Protein AF-A0A392PC53-F1 (afdb_monomer_lite)

Organism: NCBI:txid97028

Structure (mmCIF, N/CA/C/O backbone):
data_AF-A0A392PC53-F1
#
_entry.id   AF-A0A392PC53-F1
#
loop_
_atom_site.group_PDB
_atom_site.id
_atom_site.type_symbol
_atom_site.label_atom_id
_atom_site.label_alt_id
_atom_site.label_comp_id
_atom_site.label_asym_id
_atom_site.label_entity_id
_atom_site.label_seq_id
_atom_site.pdbx_PDB_ins_code
_atom_site.Cartn_x
_atom_site.Cartn_y
_atom_site.Cartn_z
_atom_site.occupancy
_atom_site.B_iso_or_equiv
_atom_site.auth_seq_id
_atom_site.auth_comp_id
_atom_site.auth_asym_id
_atom_site.auth_atom_id
_atom_site.pdbx_PDB_model_num
ATOM 1 N N . GLN A 1 1 ? 25.970 3.697 -6.332 1.00 91.25 1 GLN A N 1
ATOM 2 C CA . GLN A 1 1 ? 26.230 2.434 -5.604 1.00 91.25 1 GLN A CA 1
ATOM 3 C C . GLN A 1 1 ? 25.245 1.332 -6.013 1.00 91.25 1 GLN A C 1
ATOM 5 O O . GLN A 1 1 ? 25.694 0.400 -6.659 1.00 91.25 1 GLN A O 1
ATOM 10 N N . ILE A 1 2 ? 23.928 1.455 -5.771 1.00 94.62 2 ILE A N 1
ATOM 11 C CA . ILE A 1 2 ? 22.932 0.403 -6.109 1.00 94.62 2 ILE A CA 1
ATOM 12 C C . ILE A 1 2 ? 22.965 -0.018 -7.588 1.00 94.62 2 ILE A C 1
ATOM 14 O O . ILE A 1 2 ? 23.056 -1.205 -7.879 1.00 94.62 2 ILE A O 1
ATOM 18 N N . GLN A 1 3 ? 22.954 0.940 -8.523 1.00 93.56 3 GLN A N 1
ATOM 19 C CA . GLN A 1 3 ? 22.980 0.641 -9.962 1.00 93.56 3 GLN A CA 1
ATOM 20 C C . GLN A 1 3 ? 24.177 -0.237 -10.366 1.00 93.56 3 GLN A C 1
ATOM 22 O O . GLN A 1 3 ? 24.007 -1.184 -11.128 1.00 93.56 3 GLN A O 1
ATOM 27 N N . GLY A 1 4 ? 25.365 0.049 -9.822 1.00 94.75 4 GLY A N 1
ATOM 28 C CA . GLY A 1 4 ? 26.575 -0.722 -10.113 1.00 94.75 4 GLY A CA 1
ATOM 29 C C . GLY A 1 4 ? 26.470 -2.168 -9.626 1.00 94.75 4 GLY A C 1
ATOM 30 O O . GLY A 1 4 ? 26.810 -3.083 -10.367 1.00 94.75 4 GLY A O 1
ATOM 31 N N . HIS A 1 5 ? 25.922 -2.389 -8.427 1.00 96.44 5 HIS A N 1
ATOM 32 C CA . HIS A 1 5 ? 25.718 -3.742 -7.900 1.00 96.44 5 HIS A CA 1
ATOM 33 C C . HIS A 1 5 ? 24.668 -4.529 -8.698 1.00 96.44 5 HIS A C 1
ATOM 35 O O . HIS A 1 5 ? 24.891 -5.692 -9.013 1.00 96.44 5 HIS A O 1
ATOM 41 N N . VAL A 1 6 ? 23.555 -3.897 -9.093 1.00 95.75 6 VAL A N 1
ATOM 42 C CA . VAL A 1 6 ? 22.516 -4.530 -9.934 1.00 95.75 6 VAL A CA 1
ATOM 43 C C . VAL A 1 6 ? 23.114 -5.019 -11.258 1.00 95.75 6 VAL A C 1
ATOM 45 O O . VAL A 1 6 ? 22.866 -6.152 -11.665 1.00 95.75 6 VAL A O 1
ATOM 48 N N . GLN A 1 7 ? 23.960 -4.200 -11.891 1.00 94.69 7 GLN A N 1
ATOM 49 C CA . GLN A 1 7 ? 24.664 -4.582 -13.118 1.00 94.69 7 GLN A CA 1
ATOM 50 C C . GLN A 1 7 ? 25.653 -5.732 -12.887 1.00 94.69 7 GLN A C 1
ATOM 52 O O . GLN A 1 7 ? 25.688 -6.663 -13.687 1.00 94.69 7 GLN A O 1
ATOM 57 N N . GLN A 1 8 ? 26.415 -5.708 -11.789 1.00 96.44 8 GLN A N 1
ATOM 58 C CA . GLN A 1 8 ? 27.338 -6.794 -11.426 1.00 96.44 8 GLN A CA 1
ATOM 59 C C . GLN A 1 8 ? 26.617 -8.126 -11.174 1.00 96.44 8 GLN A C 1
ATOM 61 O O . GLN A 1 8 ? 27.156 -9.178 -11.501 1.00 96.44 8 GLN A O 1
ATOM 66 N N . MET A 1 9 ? 25.391 -8.090 -10.644 1.00 96.81 9 MET A N 1
ATOM 67 C CA . MET A 1 9 ? 24.545 -9.275 -10.444 1.00 96.81 9 MET A CA 1
ATOM 68 C C . MET A 1 9 ? 23.891 -9.787 -11.741 1.00 96.81 9 MET A C 1
ATOM 70 O O . MET A 1 9 ? 23.144 -10.761 -11.699 1.00 96.81 9 MET A O 1
ATOM 74 N N . GLY A 1 10 ? 24.123 -9.135 -12.888 1.00 96.00 10 GLY A N 1
ATOM 75 C CA . GLY A 1 10 ? 23.508 -9.501 -14.167 1.00 96.00 10 GLY A CA 1
ATOM 76 C C . GLY A 1 10 ? 22.016 -9.164 -14.262 1.00 96.00 10 GLY A C 1
ATOM 77 O O . GLY A 1 10 ? 21.330 -9.637 -15.167 1.00 96.00 10 GLY A O 1
ATOM 78 N N . LEU A 1 11 ? 21.491 -8.345 -13.344 1.00 95.00 11 LEU A N 1
ATOM 79 C CA . LEU A 1 11 ? 20.098 -7.917 -13.369 1.00 95.00 11 LEU A CA 1
ATOM 80 C C . LEU A 1 11 ? 19.908 -6.810 -14.411 1.00 95.00 11 LEU A C 1
ATOM 82 O O . LEU A 1 11 ? 20.654 -5.828 -14.465 1.00 95.00 11 LEU A O 1
ATOM 86 N N . LYS A 1 12 ? 18.865 -6.943 -15.234 1.00 93.44 12 LYS A N 1
ATOM 87 C CA . LYS A 1 12 ? 18.529 -5.938 -16.244 1.00 93.44 12 LYS A CA 1
ATOM 88 C C . LYS A 1 12 ? 17.974 -4.681 -15.576 1.00 93.44 12 LYS A C 1
ATOM 90 O O . LYS A 1 12 ? 16.920 -4.718 -14.946 1.00 93.44 12 LYS A O 1
ATOM 95 N N . LEU A 1 13 ? 18.638 -3.549 -15.800 1.00 92.44 13 LEU A N 1
ATOM 96 C CA . LEU A 1 13 ? 18.069 -2.235 -15.511 1.00 92.44 13 LEU A CA 1
ATOM 97 C C . LEU A 1 13 ? 16.943 -1.951 -16.509 1.00 92.44 13 LEU A C 1
ATOM 99 O O . LEU A 1 13 ? 17.174 -1.856 -17.715 1.00 92.44 13 LEU A O 1
ATOM 103 N N . ALA A 1 14 ? 15.722 -1.834 -15.999 1.00 92.50 14 ALA A N 1
ATOM 104 C CA . ALA A 1 14 ? 14.534 -1.504 -16.771 1.00 92.50 14 ALA A CA 1
ATOM 105 C C . ALA A 1 14 ? 13.677 -0.495 -16.000 1.00 92.50 14 ALA A C 1
ATOM 107 O O . ALA A 1 14 ? 13.699 -0.460 -14.771 1.00 92.50 14 ALA A O 1
ATOM 108 N N . SER A 1 15 ? 12.920 0.315 -16.737 1.00 93.88 15 SER A N 1
ATOM 109 C CA . SER A 1 15 ? 11.950 1.264 -16.190 1.00 93.88 15 SER A CA 1
ATOM 110 C C . SER A 1 15 ? 10.553 0.898 -16.678 1.00 93.88 15 SER A C 1
ATOM 112 O O . SER A 1 15 ? 10.397 0.475 -17.823 1.00 93.88 15 SER A O 1
ATOM 114 N N . CYS A 1 16 ? 9.545 1.083 -15.826 1.00 96.06 16 CYS A N 1
ATOM 115 C CA . CYS A 1 16 ? 8.138 1.002 -16.217 1.00 96.06 16 CYS A CA 1
ATOM 116 C C . CYS A 1 16 ? 7.576 2.348 -16.715 1.00 96.06 16 CYS A C 1
ATOM 118 O O . CYS A 1 16 ? 6.395 2.426 -17.035 1.00 96.06 16 CYS A O 1
ATOM 120 N N . GLY A 1 17 ? 8.395 3.407 -16.783 1.00 96.75 17 GLY A N 1
ATOM 121 C CA . GLY A 1 17 ? 7.941 4.749 -17.160 1.00 96.75 17 GLY A CA 1
ATOM 122 C C . GLY A 1 17 ? 6.795 5.220 -16.263 1.00 96.75 17 GLY A C 1
ATOM 123 O O . GLY A 1 17 ? 6.868 5.082 -15.042 1.00 96.75 17 GLY A O 1
ATOM 124 N N . ASP A 1 18 ? 5.721 5.708 -16.881 1.00 97.06 18 ASP A N 1
ATOM 125 C CA . ASP A 1 18 ? 4.521 6.193 -16.189 1.00 97.06 18 ASP A CA 1
ATOM 126 C C . ASP A 1 18 ? 3.496 5.086 -15.870 1.00 97.06 18 ASP A C 1
ATOM 128 O O . ASP A 1 18 ? 2.377 5.372 -15.428 1.00 97.06 18 ASP A O 1
ATOM 132 N N . ASP A 1 19 ? 3.850 3.808 -16.066 1.00 97.88 19 ASP A N 1
ATOM 133 C CA . ASP A 1 19 ? 2.983 2.680 -15.722 1.00 97.88 19 ASP A CA 1
ATOM 134 C C . ASP A 1 19 ? 2.894 2.486 -14.197 1.00 97.88 19 ASP A C 1
ATOM 136 O O . ASP A 1 19 ? 3.585 1.684 -13.555 1.00 97.88 19 ASP A O 1
ATOM 140 N N . MET A 1 20 ? 1.968 3.237 -13.606 1.00 96.81 20 MET A N 1
ATOM 141 C CA . MET A 1 20 ? 1.645 3.166 -12.186 1.00 96.81 20 MET A CA 1
ATOM 142 C C . MET A 1 20 ? 1.038 1.825 -11.762 1.00 96.81 20 MET A C 1
ATOM 144 O O . MET A 1 20 ? 1.049 1.521 -10.565 1.00 96.81 20 MET A O 1
ATOM 148 N N . LEU A 1 21 ? 0.477 1.042 -12.690 1.00 97.56 21 LEU A N 1
ATOM 149 C CA . LEU A 1 21 ? -0.043 -0.288 -12.385 1.00 97.56 21 LEU A CA 1
ATOM 150 C C . LEU A 1 21 ? 1.127 -1.239 -12.128 1.00 97.56 21 LEU A C 1
ATOM 152 O O . LEU A 1 21 ? 1.185 -1.846 -11.056 1.00 97.56 21 LEU A O 1
ATOM 156 N N . GLN A 1 22 ? 2.094 -1.294 -13.046 1.00 97.88 22 GLN A N 1
ATOM 157 C CA . GLN A 1 22 ? 3.296 -2.111 -12.889 1.00 97.88 22 GLN A CA 1
ATOM 158 C C . GLN A 1 22 ? 4.093 -1.713 -11.639 1.00 97.88 22 GLN A C 1
ATOM 160 O O . GLN A 1 22 ? 4.508 -2.579 -10.864 1.00 97.88 22 GLN A O 1
ATOM 165 N N . PHE A 1 23 ? 4.246 -0.409 -11.383 1.00 97.75 23 PHE A N 1
ATOM 166 C CA . PHE A 1 23 ? 4.933 0.083 -10.188 1.00 97.75 23 PHE A CA 1
ATOM 167 C C . PHE A 1 23 ? 4.252 -0.374 -8.887 1.00 97.75 23 PHE A C 1
ATOM 169 O O . PHE A 1 23 ? 4.906 -0.898 -7.985 1.00 97.75 23 PHE A O 1
ATOM 176 N N . ARG A 1 24 ? 2.924 -0.231 -8.781 1.00 98.31 24 ARG A N 1
ATOM 177 C CA . ARG A 1 24 ? 2.183 -0.661 -7.582 1.00 98.31 24 ARG A CA 1
ATOM 178 C C . ARG A 1 24 ? 2.206 -2.171 -7.394 1.00 98.31 24 ARG A C 1
ATOM 180 O O . ARG A 1 24 ? 2.335 -2.618 -6.260 1.00 98.31 24 ARG A O 1
ATOM 187 N N . ARG A 1 25 ? 2.116 -2.951 -8.471 1.00 98.38 25 ARG A N 1
ATOM 188 C CA . ARG A 1 25 ? 2.233 -4.415 -8.403 1.00 98.38 25 ARG A CA 1
ATOM 189 C C . ARG A 1 25 ? 3.617 -4.839 -7.907 1.00 98.38 25 ARG A C 1
ATOM 191 O O . ARG A 1 25 ? 3.703 -5.698 -7.038 1.00 98.38 25 ARG A O 1
ATOM 198 N N . CYS A 1 26 ? 4.682 -4.171 -8.352 1.00 98.00 26 CYS A N 1
ATOM 199 C CA . CYS A 1 26 ? 6.033 -4.374 -7.817 1.00 98.00 26 CYS A CA 1
ATOM 200 C C . CYS A 1 26 ? 6.102 -4.107 -6.300 1.00 98.00 26 CYS A C 1
ATOM 202 O O . CYS A 1 26 ? 6.656 -4.913 -5.547 1.00 98.00 26 CYS A O 1
ATOM 204 N N . LEU A 1 27 ? 5.475 -3.020 -5.831 1.00 98.38 27 LEU A N 1
ATOM 205 C CA . LEU A 1 27 ? 5.379 -2.732 -4.397 1.00 98.38 27 LEU A CA 1
ATOM 206 C C . LEU A 1 27 ? 4.583 -3.799 -3.643 1.00 98.38 27 LEU A C 1
ATOM 208 O O . LEU A 1 27 ? 5.013 -4.194 -2.568 1.00 98.38 27 LEU A O 1
ATOM 212 N N . VAL A 1 28 ? 3.473 -4.300 -4.193 1.00 98.50 28 VAL A N 1
ATOM 213 C CA . VAL A 1 28 ? 2.724 -5.407 -3.577 1.00 98.50 28 VAL A CA 1
ATOM 214 C C . VAL A 1 28 ? 3.604 -6.645 -3.445 1.00 98.50 28 VAL A C 1
ATOM 216 O O . VAL A 1 28 ? 3.714 -7.172 -2.347 1.00 98.50 28 VAL A O 1
ATOM 219 N N . ALA A 1 29 ? 4.287 -7.064 -4.512 1.00 98.12 29 ALA A N 1
ATOM 220 C CA . ALA A 1 29 ? 5.168 -8.233 -4.478 1.00 98.12 29 ALA A CA 1
ATOM 221 C C . ALA A 1 29 ? 6.316 -8.090 -3.459 1.00 98.12 29 ALA A C 1
ATOM 223 O O . ALA A 1 29 ? 6.758 -9.081 -2.886 1.00 98.12 29 ALA A O 1
ATOM 224 N N . SER A 1 30 ? 6.783 -6.863 -3.214 1.00 97.12 30 SER A N 1
ATOM 225 C CA . SER A 1 30 ? 7.905 -6.590 -2.303 1.00 97.12 30 SER A CA 1
ATOM 226 C C . SER A 1 30 ? 7.470 -6.380 -0.848 1.00 97.12 30 SER A C 1
ATOM 228 O O . SER A 1 30 ? 8.165 -6.796 0.073 1.00 97.12 30 SER A O 1
ATOM 230 N N . PHE A 1 31 ? 6.323 -5.735 -0.627 1.00 98.25 31 PHE A N 1
ATOM 231 C CA . PHE A 1 31 ? 5.848 -5.295 0.689 1.00 98.25 31 PHE A CA 1
ATOM 232 C C . PHE A 1 31 ? 4.588 -6.033 1.148 1.00 98.25 31 PHE A C 1
ATOM 234 O O . PHE A 1 31 ? 3.884 -5.533 2.018 1.00 98.25 31 PHE A O 1
ATOM 241 N N . PHE A 1 32 ? 4.274 -7.204 0.590 1.00 97.69 32 PHE A N 1
ATOM 242 C CA . PHE A 1 32 ? 3.008 -7.912 0.821 1.00 97.69 32 PHE A CA 1
ATOM 243 C C . PHE A 1 32 ? 2.655 -8.145 2.303 1.00 97.69 32 PHE A C 1
ATOM 245 O O . PHE A 1 32 ? 1.476 -8.230 2.623 1.00 97.69 32 PHE A O 1
ATOM 252 N N . LEU A 1 33 ? 3.627 -8.207 3.222 1.00 97.50 33 LEU A N 1
ATOM 253 C CA . LEU A 1 33 ? 3.373 -8.284 4.672 1.00 97.50 33 LEU A CA 1
ATOM 254 C C . LEU A 1 33 ? 2.823 -6.973 5.264 1.00 97.50 33 LEU A C 1
ATOM 256 O O . LEU A 1 33 ? 2.087 -6.981 6.248 1.00 97.50 33 LEU A O 1
ATOM 260 N N . ASN A 1 34 ? 3.1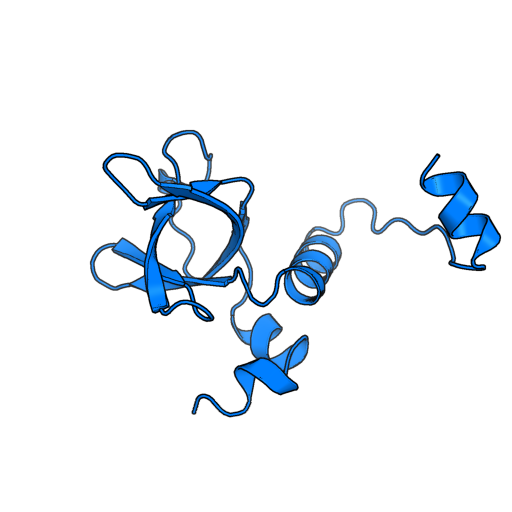31 -5.846 4.634 1.00 98.31 34 ASN A N 1
ATOM 261 C CA . ASN A 1 34 ? 2.701 -4.508 5.018 1.00 98.31 34 ASN A CA 1
ATOM 262 C C . ASN A 1 34 ? 1.489 -4.056 4.193 1.00 98.31 34 ASN A C 1
ATOM 264 O O . ASN A 1 34 ? 1.424 -2.926 3.703 1.00 98.31 34 ASN A O 1
ATOM 268 N N . ALA A 1 35 ? 0.525 -4.952 4.008 1.00 98.44 35 ALA A N 1
ATOM 269 C CA . ALA A 1 35 ? -0.768 -4.617 3.435 1.00 98.44 35 ALA A CA 1
ATOM 270 C C . ALA A 1 35 ? -1.779 -4.337 4.551 1.00 98.44 35 ALA A C 1
ATOM 272 O O . ALA A 1 35 ? -1.737 -4.970 5.609 1.00 98.44 35 ALA A O 1
ATOM 273 N N . ALA A 1 36 ? -2.716 -3.418 4.320 1.00 98.50 36 ALA A N 1
ATOM 274 C CA . ALA A 1 36 ? -3.825 -3.178 5.235 1.00 98.50 36 ALA A CA 1
ATOM 275 C C . ALA A 1 36 ? -5.138 -2.913 4.498 1.00 98.50 36 ALA A C 1
ATOM 277 O O . ALA A 1 36 ? -5.163 -2.230 3.472 1.00 98.50 36 ALA A O 1
ATOM 278 N N . MET A 1 37 ? -6.228 -3.425 5.070 1.00 98.31 37 MET A N 1
ATOM 279 C CA . MET A 1 37 ? -7.584 -3.287 4.547 1.00 98.31 37 MET A CA 1
ATOM 280 C C . MET A 1 37 ? -8.389 -2.315 5.393 1.00 98.31 37 MET A C 1
ATOM 282 O O . MET A 1 37 ? -8.417 -2.415 6.624 1.00 98.31 37 MET A O 1
ATOM 286 N N . LYS A 1 38 ? -9.085 -1.398 4.738 1.00 98.38 38 LYS A N 1
ATOM 287 C CA . LYS A 1 38 ? -10.025 -0.485 5.372 1.00 98.38 38 LYS A CA 1
ATOM 288 C C . LYS A 1 38 ? -11.182 -1.262 6.000 1.00 98.38 38 LYS A C 1
ATOM 290 O O . LYS A 1 38 ? -11.719 -2.193 5.410 1.00 98.38 38 LYS A O 1
ATOM 295 N N . GLN A 1 39 ? -11.552 -0.870 7.208 1.00 97.31 39 GLN A N 1
ATOM 296 C CA . GLN A 1 39 ? -12.651 -1.440 7.978 1.00 97.31 39 GLN A CA 1
ATOM 297 C C . GLN A 1 39 ? -13.888 -0.532 7.889 1.00 97.31 39 GLN A C 1
ATOM 299 O O . GLN A 1 39 ? -13.794 0.632 7.483 1.00 97.31 39 GLN A O 1
ATOM 304 N N . ALA A 1 40 ? -15.053 -1.045 8.294 1.00 94.69 40 ALA A N 1
ATOM 305 C CA . ALA A 1 40 ? -16.317 -0.300 8.262 1.00 94.69 40 ALA A CA 1
ATOM 306 C C . ALA A 1 40 ? -16.297 0.972 9.134 1.00 94.69 40 ALA A C 1
ATOM 308 O O . ALA A 1 40 ? -16.903 1.978 8.772 1.00 94.69 40 ALA A O 1
ATOM 309 N N . ASP A 1 41 ? -15.541 0.961 10.237 1.00 91.88 41 ASP A N 1
ATOM 310 C CA . ASP A 1 41 ? -15.330 2.121 11.117 1.00 91.88 41 ASP A CA 1
ATOM 311 C C . ASP A 1 41 ? -14.350 3.166 10.535 1.00 91.88 41 ASP A C 1
ATOM 313 O O . ASP A 1 41 ? -14.085 4.211 11.133 1.00 91.88 41 ASP A O 1
ATOM 317 N N . GLY A 1 42 ? -13.799 2.901 9.347 1.00 89.88 42 GLY A N 1
ATOM 318 C CA . GLY A 1 42 ? -12.865 3.775 8.652 1.00 89.88 42 GLY A CA 1
ATOM 319 C C . GLY A 1 42 ? -11.421 3.715 9.156 1.00 89.88 42 GLY A C 1
ATOM 320 O O . GLY A 1 42 ? -10.617 4.537 8.691 1.00 89.88 42 GLY A O 1
ATOM 321 N N . THR A 1 43 ? -11.095 2.790 10.066 1.00 94.75 43 THR A N 1
ATOM 322 C CA . THR A 1 43 ? -9.721 2.380 10.401 1.00 94.75 43 THR A CA 1
ATOM 323 C C . THR A 1 43 ? -9.185 1.402 9.351 1.00 94.75 43 THR A C 1
ATOM 325 O O . THR A 1 43 ? -9.894 1.028 8.417 1.00 94.75 43 THR A O 1
ATOM 328 N N . TYR A 1 44 ? -7.919 1.006 9.462 1.00 98.38 44 TYR A N 1
ATOM 329 C CA . TYR A 1 44 ? -7.324 -0.040 8.635 1.00 98.38 44 TYR A CA 1
ATOM 330 C C . TYR A 1 44 ? -6.839 -1.177 9.521 1.00 98.38 44 TYR A C 1
ATOM 332 O O . TYR A 1 44 ? -6.312 -0.936 10.602 1.00 98.38 44 TYR A O 1
ATOM 340 N N . ARG A 1 45 ? -6.960 -2.414 9.047 1.00 98.12 45 ARG A N 1
ATOM 341 C CA . ARG A 1 45 ? -6.389 -3.595 9.693 1.00 98.12 45 ARG A CA 1
ATOM 342 C C . ARG A 1 45 ? -5.270 -4.149 8.827 1.00 98.12 45 ARG A C 1
ATOM 344 O O . ARG A 1 45 ? -5.508 -4.487 7.670 1.00 98.12 45 ARG A O 1
ATOM 351 N N . ALA A 1 46 ? -4.060 -4.208 9.373 1.00 97.69 46 ALA A N 1
ATOM 352 C CA . ALA A 1 46 ? -2.920 -4.809 8.692 1.00 97.69 46 ALA A CA 1
ATOM 353 C C . ALA A 1 46 ? -3.097 -6.331 8.599 1.00 97.69 46 ALA A C 1
ATOM 355 O O . ALA A 1 46 ? -3.429 -6.963 9.602 1.00 97.69 46 ALA A O 1
ATOM 356 N N . TYR A 1 47 ? -2.860 -6.913 7.422 1.00 96.25 47 TYR A N 1
ATOM 357 C CA . TYR A 1 47 ? -3.075 -8.344 7.185 1.00 96.25 47 TYR A CA 1
ATOM 358 C C . TYR A 1 47 ? -2.118 -9.212 8.004 1.00 96.25 47 TYR A C 1
ATOM 360 O O . TYR A 1 47 ? -2.561 -10.127 8.689 1.0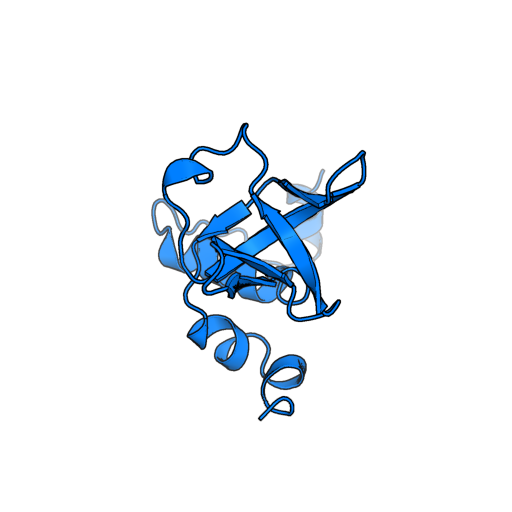0 96.25 47 TYR A O 1
ATOM 368 N N . ALA A 1 48 ? -0.815 -8.911 7.987 1.00 95.50 48 ALA A N 1
ATOM 369 C CA . ALA A 1 48 ? 0.162 -9.782 8.635 1.00 95.50 48 ALA A CA 1
ATOM 370 C C . ALA A 1 48 ? 0.176 -9.682 10.163 1.00 95.50 48 ALA A C 1
ATOM 372 O O . ALA A 1 48 ? 0.366 -10.684 10.844 1.00 95.50 48 ALA A O 1
ATOM 373 N N . SER A 1 49 ? -0.018 -8.484 10.717 1.00 94.56 49 SER A N 1
ATOM 374 C CA . SER A 1 49 ? 0.061 -8.265 12.166 1.00 94.56 49 SER A CA 1
ATOM 375 C C . SER A 1 49 ? -1.301 -8.220 12.860 1.00 94.56 49 SER A C 1
ATOM 377 O O . SER A 1 49 ? -1.356 -8.162 14.088 1.00 94.56 49 SER A O 1
ATOM 379 N N . GLY A 1 50 ? -2.401 -8.148 12.102 1.00 95.75 50 GLY A N 1
ATOM 380 C CA . GLY A 1 50 ? -3.752 -7.934 12.626 1.00 95.75 50 GLY A CA 1
ATOM 381 C C . GLY A 1 50 ? -3.969 -6.569 13.292 1.00 95.75 50 GLY A C 1
ATOM 382 O O . GLY A 1 50 ? -5.071 -6.295 13.776 1.00 95.75 50 GLY A O 1
ATOM 383 N N . GLN A 1 51 ? -2.949 -5.704 13.339 1.00 96.25 51 GLN A N 1
ATOM 384 C CA . GLN A 1 51 ? -3.005 -4.437 14.059 1.00 96.25 51 GLN A CA 1
ATOM 385 C C . GLN A 1 51 ? -3.948 -3.449 13.377 1.00 96.25 51 GLN A C 1
ATOM 387 O O . GLN A 1 51 ? -3.924 -3.278 12.157 1.00 96.25 51 GLN A O 1
ATOM 392 N N . VAL A 1 52 ? -4.735 -2.752 14.197 1.00 97.81 52 VAL A N 1
ATOM 393 C CA . VAL A 1 52 ? -5.507 -1.594 13.749 1.00 97.81 52 VAL A CA 1
ATOM 394 C C . VAL A 1 52 ? -4.564 -0.401 13.618 1.00 97.81 52 VAL A C 1
ATOM 396 O O . VAL A 1 52 ? -3.844 -0.054 14.556 1.00 97.81 52 VAL A O 1
ATOM 399 N N . VAL A 1 53 ? -4.563 0.206 12.438 1.00 97.62 53 VAL A N 1
ATOM 400 C CA . VAL A 1 53 ? -3.723 1.337 12.051 1.00 97.62 53 VAL A CA 1
ATOM 401 C C . VAL A 1 53 ? -4.556 2.395 11.336 1.00 97.62 53 VAL A C 1
ATOM 403 O O . VAL A 1 53 ? -5.666 2.147 10.862 1.00 97.62 53 VAL A O 1
ATOM 406 N N . GLN A 1 54 ? -4.016 3.604 11.245 1.00 97.12 54 GLN A N 1
ATOM 407 C CA . GLN A 1 54 ? -4.622 4.709 10.510 1.00 97.12 54 GLN A CA 1
ATOM 408 C C . GLN A 1 54 ? -3.638 5.269 9.4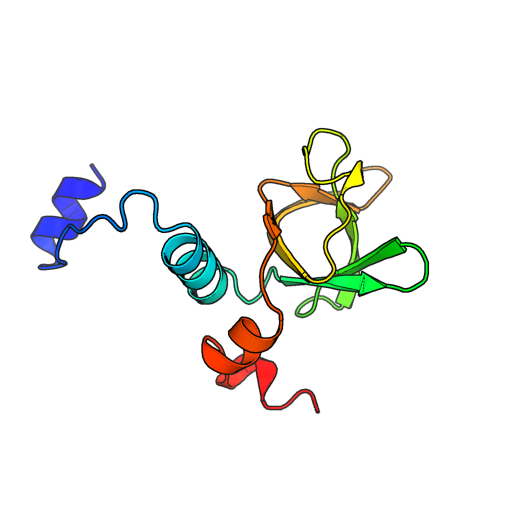87 1.00 97.12 54 GLN A C 1
ATOM 410 O O . GLN A 1 54 ? -2.429 5.275 9.705 1.00 97.12 54 GLN A O 1
ATOM 415 N N . ILE A 1 55 ? -4.140 5.785 8.365 1.00 97.81 55 ILE A N 1
ATOM 416 C CA . ILE A 1 55 ? -3.297 6.557 7.446 1.00 97.81 55 ILE A CA 1
ATOM 417 C C . ILE A 1 55 ? -2.803 7.805 8.184 1.00 97.81 55 ILE A C 1
ATOM 419 O O . ILE A 1 55 ? -3.596 8.512 8.804 1.00 97.81 55 ILE A O 1
ATOM 423 N N . HIS A 1 56 ? -1.503 8.085 8.118 1.00 97.06 56 HIS A N 1
ATOM 424 C CA . HIS A 1 56 ? -0.952 9.293 8.725 1.00 97.06 56 HIS A CA 1
ATOM 425 C C . HIS A 1 56 ? -1.553 10.569 8.089 1.00 97.06 56 HIS A C 1
ATOM 427 O O . HIS A 1 56 ? -1.638 10.633 6.856 1.00 97.06 56 HIS A O 1
ATOM 433 N N . PRO A 1 57 ? -1.897 11.618 8.869 1.00 95.75 57 PRO A N 1
ATOM 434 C CA . PRO A 1 57 ? -2.536 12.838 8.354 1.00 95.75 57 PRO A CA 1
ATOM 435 C C . PRO A 1 57 ? -1.759 13.584 7.263 1.00 95.75 57 PRO A C 1
ATOM 437 O O . PRO A 1 57 ? -2.359 14.290 6.458 1.00 95.75 57 PRO A O 1
ATOM 440 N N . SER A 1 58 ? -0.433 13.417 7.203 1.00 96.00 58 SER A N 1
ATOM 441 C CA . SER A 1 58 ? 0.405 14.037 6.164 1.00 96.00 58 SER A CA 1
ATOM 442 C C . SER A 1 58 ? 0.257 13.398 4.778 1.00 96.00 58 SER A C 1
ATOM 444 O O . SER A 1 58 ? 0.801 13.919 3.809 1.00 96.00 58 SER A O 1
ATOM 446 N N . SER A 1 59 ? -0.391 12.235 4.668 1.00 97.31 59 SER A N 1
ATOM 447 C CA . SER A 1 59 ? -0.577 11.557 3.387 1.00 97.31 59 SER A CA 1
ATOM 448 C C . SER A 1 59 ? -1.733 12.173 2.607 1.00 97.31 59 SER A C 1
ATOM 450 O O . SER A 1 59 ? -2.826 12.368 3.138 1.00 97.31 59 SER A O 1
ATOM 452 N N . VAL A 1 60 ? -1.552 12.348 1.297 1.00 96.56 60 VAL A N 1
ATOM 453 C CA . VAL A 1 60 ? -2.640 12.729 0.377 1.00 96.56 60 VAL A CA 1
ATOM 454 C C . VAL A 1 60 ? -3.800 11.721 0.379 1.00 96.56 60 VAL A C 1
ATOM 456 O O . VAL A 1 60 ? -4.927 12.058 0.016 1.00 96.56 60 VAL A O 1
ATOM 459 N N . LEU A 1 61 ? -3.552 10.484 0.825 1.00 97.00 61 LEU A N 1
ATOM 460 C CA . LEU A 1 61 ? -4.572 9.441 0.936 1.00 97.00 61 LEU A CA 1
ATOM 461 C C . LEU A 1 61 ? -5.354 9.476 2.255 1.00 97.00 61 LEU A C 1
ATOM 463 O O . LEU A 1 61 ? -6.352 8.763 2.361 1.00 97.00 61 LEU A O 1
ATOM 467 N N . PHE A 1 62 ? -4.985 10.337 3.214 1.00 95.88 62 PHE A N 1
ATOM 468 C CA . PHE A 1 62 ? -5.675 10.457 4.505 1.00 95.88 62 PHE A CA 1
ATOM 469 C C . PHE A 1 62 ? -7.182 10.697 4.343 1.00 95.88 62 PHE A C 1
ATOM 471 O O . PHE A 1 62 ? -7.995 10.077 5.026 1.00 95.88 62 PHE A O 1
ATOM 478 N N . ARG A 1 63 ? -7.560 11.549 3.379 1.00 93.94 63 ARG A N 1
ATOM 479 C CA . ARG A 1 63 ? -8.966 11.859 3.070 1.00 93.94 63 ARG A CA 1
ATOM 480 C C . ARG A 1 63 ? -9.581 10.954 2.004 1.00 93.94 63 ARG A C 1
ATOM 482 O O . ARG A 1 63 ? -10.788 10.763 2.010 1.00 93.94 63 ARG A O 1
ATOM 489 N N . LYS A 1 64 ? -8.778 10.407 1.083 1.00 94.88 64 LYS A N 1
ATOM 490 C CA . LYS A 1 64 ? -9.279 9.548 -0.007 1.00 94.88 64 LYS A CA 1
ATOM 491 C C . LYS A 1 64 ? -9.702 8.165 0.485 1.00 94.88 64 LYS A C 1
ATOM 493 O O . LYS A 1 64 ? -10.601 7.585 -0.105 1.00 94.88 64 LYS A O 1
ATOM 498 N N . LYS A 1 65 ? -9.057 7.664 1.546 1.00 92.88 65 LYS A N 1
ATOM 499 C CA . LYS A 1 65 ? -9.345 6.385 2.211 1.00 92.88 65 LYS A CA 1
ATOM 500 C C . LYS A 1 65 ? -9.649 5.216 1.239 1.00 92.88 65 LYS A C 1
ATOM 502 O O . LYS A 1 65 ? -10.780 4.718 1.263 1.00 92.88 65 LYS A O 1
ATOM 507 N N . PRO A 1 66 ? -8.683 4.816 0.385 1.00 97.44 66 PRO A N 1
ATOM 508 C CA . PRO A 1 66 ? -8.838 3.664 -0.511 1.00 97.44 66 PRO A CA 1
ATOM 509 C C . PRO A 1 66 ? -9.032 2.360 0.276 1.00 97.44 66 PRO A C 1
ATOM 511 O O . PRO A 1 66 ? -8.581 2.263 1.411 1.00 97.44 66 PRO A O 1
ATOM 514 N N . ASP A 1 67 ? -9.661 1.351 -0.322 1.00 98.06 67 ASP A N 1
ATOM 515 C CA . ASP A 1 67 ? -10.040 0.143 0.425 1.00 98.06 67 ASP A CA 1
ATOM 516 C C . ASP A 1 67 ? -8.839 -0.717 0.833 1.00 98.06 67 ASP A C 1
ATOM 518 O O . ASP A 1 67 ? -8.776 -1.170 1.972 1.00 98.06 67 ASP A O 1
ATOM 522 N N . CYS A 1 68 ? -7.839 -0.862 -0.039 1.00 98.38 68 CYS A N 1
ATOM 523 C CA . CYS A 1 68 ? -6.609 -1.591 0.259 1.00 98.38 68 CYS A CA 1
ATOM 524 C C . CYS A 1 68 ? -5.372 -0.717 0.021 1.00 98.38 68 CYS A C 1
ATOM 526 O O . CYS A 1 68 ? -5.269 0.023 -0.968 1.00 98.38 68 CYS A O 1
ATOM 528 N N . ILE A 1 69 ? -4.414 -0.810 0.941 1.00 98.62 69 ILE A N 1
ATOM 529 C CA . ILE A 1 69 ? -3.141 -0.091 0.881 1.00 98.62 69 ILE A CA 1
ATOM 530 C C . ILE A 1 69 ? -1.962 -1.024 1.128 1.00 98.62 69 ILE A C 1
ATOM 532 O O . ILE A 1 69 ? -2.072 -2.000 1.865 1.00 98.62 69 ILE A O 1
ATOM 536 N N . ILE A 1 70 ? -0.820 -0.655 0.554 1.00 98.50 70 ILE A N 1
ATOM 537 C CA . ILE A 1 70 ? 0.506 -1.165 0.916 1.00 98.50 70 ILE A CA 1
ATOM 538 C C . ILE A 1 70 ? 1.284 -0.017 1.572 1.00 98.50 70 ILE A C 1
ATOM 540 O O . ILE A 1 70 ? 1.158 1.127 1.120 1.00 98.50 70 ILE A O 1
ATOM 544 N N . PHE A 1 71 ? 2.048 -0.280 2.633 1.00 98.50 71 PHE A N 1
ATOM 545 C CA . PHE A 1 71 ? 2.785 0.750 3.378 1.00 98.50 71 PHE A CA 1
ATOM 546 C C . PHE A 1 71 ? 4.235 0.345 3.678 1.00 98.50 71 PHE A C 1
ATOM 548 O O . PHE A 1 71 ? 4.558 -0.833 3.790 1.00 98.50 71 PHE A O 1
ATOM 555 N N . ASN A 1 72 ? 5.124 1.330 3.820 1.00 98.00 72 ASN A N 1
ATOM 556 C CA . ASN A 1 72 ? 6.521 1.083 4.196 1.00 98.00 72 ASN A CA 1
ATOM 557 C C . ASN A 1 72 ? 6.728 1.119 5.716 1.00 98.00 72 ASN A C 1
ATOM 559 O O . ASN A 1 72 ? 7.478 0.325 6.271 1.00 98.00 72 ASN A O 1
ATOM 563 N N . GLU A 1 73 ? 6.068 2.060 6.391 1.00 96.81 73 GLU A N 1
ATOM 564 C CA . GLU A 1 73 ? 6.344 2.391 7.790 1.00 96.81 73 GLU A CA 1
ATOM 565 C C . GLU A 1 73 ? 5.087 2.316 8.641 1.00 96.81 73 GLU A C 1
ATOM 567 O O . GLU A 1 73 ? 4.036 2.825 8.244 1.00 96.81 73 GLU A O 1
ATOM 572 N N . LEU A 1 74 ? 5.239 1.766 9.846 1.00 96.56 74 LEU A N 1
ATOM 573 C CA . LEU A 1 74 ? 4.286 1.869 10.943 1.00 96.56 74 LEU A CA 1
ATOM 574 C C . LEU A 1 74 ? 4.951 2.645 12.080 1.00 96.56 74 LEU A C 1
ATOM 576 O O . LEU A 1 74 ? 5.980 2.233 12.608 1.00 96.56 74 LEU A O 1
ATOM 580 N N . ILE A 1 75 ? 4.355 3.771 12.458 1.00 96.31 75 ILE A N 1
ATOM 581 C CA . ILE A 1 75 ? 4.821 4.632 13.541 1.00 96.31 75 ILE A CA 1
ATOM 582 C C . ILE A 1 75 ? 3.847 4.517 14.706 1.00 96.31 75 ILE A C 1
ATOM 584 O O . ILE A 1 75 ? 2.646 4.746 14.552 1.00 96.31 75 ILE A O 1
ATOM 588 N N . GLN A 1 76 ? 4.387 4.197 15.877 1.00 94.88 76 GLN A N 1
ATOM 589 C CA . GLN A 1 76 ? 3.650 4.161 17.129 1.00 94.88 76 GLN A CA 1
ATOM 590 C C . GLN A 1 76 ? 3.963 5.416 17.943 1.00 94.88 76 GLN A C 1
ATOM 592 O O . GLN A 1 76 ? 5.091 5.605 18.390 1.00 94.88 76 GLN A O 1
ATOM 597 N N . THR A 1 77 ? 2.951 6.250 18.169 1.00 90.25 77 THR A N 1
ATOM 598 C CA . THR A 1 77 ? 2.976 7.282 19.215 1.00 90.25 77 THR A CA 1
ATOM 599 C C . THR A 1 77 ? 1.796 7.028 20.155 1.00 90.25 77 THR A C 1
ATOM 601 O O . THR A 1 77 ? 1.651 5.913 20.660 1.00 90.25 77 THR A O 1
ATOM 604 N N . ASN A 1 78 ? 0.899 8.004 20.313 1.00 92.75 78 ASN A N 1
ATOM 605 C CA . ASN A 1 78 ? -0.397 7.825 20.967 1.00 92.75 78 ASN A CA 1
ATOM 606 C C . ASN A 1 78 ? -1.345 6.963 20.112 1.00 92.75 78 ASN A C 1
ATOM 608 O O . ASN A 1 78 ? -2.168 6.235 20.652 1.00 92.75 78 ASN A O 1
ATOM 612 N N . ASN A 1 79 ? -1.198 7.014 18.782 1.00 93.00 79 ASN A N 1
ATOM 613 C CA . ASN A 1 79 ? -1.933 6.195 17.811 1.00 93.00 79 ASN A CA 1
ATOM 614 C C . ASN A 1 79 ? -0.949 5.459 16.887 1.00 93.00 79 ASN A C 1
ATOM 616 O O . ASN A 1 79 ? 0.214 5.857 16.767 1.00 93.00 79 ASN A O 1
ATOM 620 N N . LYS A 1 80 ? -1.424 4.401 16.214 1.00 97.38 80 LYS A N 1
ATOM 621 C CA . LYS A 1 80 ? -0.647 3.670 15.200 1.00 97.38 80 LYS A CA 1
ATOM 622 C C . LYS A 1 80 ? -0.918 4.261 13.824 1.00 97.38 80 LYS A C 1
ATOM 624 O O . LYS A 1 80 ? -2.042 4.161 13.326 1.00 97.38 80 LYS A O 1
ATOM 629 N N . TYR A 1 81 ? 0.097 4.841 13.198 1.00 97.38 81 TYR A N 1
ATOM 630 C CA . TYR A 1 81 ? -0.030 5.433 11.871 1.00 97.38 81 TYR A CA 1
ATOM 631 C C . TYR A 1 81 ? 0.838 4.726 10.845 1.00 97.38 81 TYR A C 1
ATOM 633 O O . TYR A 1 81 ? 1.989 4.409 11.125 1.00 97.38 81 TYR A O 1
ATOM 641 N N . VAL A 1 82 ? 0.320 4.564 9.631 1.00 98.06 82 VAL A N 1
ATOM 642 C CA . VAL A 1 82 ? 1.100 4.099 8.481 1.00 98.06 82 VAL A CA 1
ATOM 643 C C . VAL A 1 82 ? 1.502 5.257 7.569 1.00 98.06 82 VAL A C 1
ATOM 645 O O . VAL A 1 82 ? 0.716 6.184 7.330 1.00 98.06 82 VAL A O 1
ATOM 648 N N . ARG A 1 83 ? 2.736 5.211 7.055 1.00 97.50 83 ARG A N 1
ATOM 649 C CA . ARG A 1 83 ? 3.333 6.218 6.157 1.00 97.50 83 ARG A CA 1
ATOM 650 C C . ARG A 1 83 ? 3.938 5.572 4.915 1.00 97.50 83 ARG A C 1
ATOM 652 O O . ARG A 1 83 ? 4.130 4.360 4.870 1.00 97.50 83 ARG A O 1
ATOM 659 N N . ASN A 1 84 ? 4.232 6.419 3.922 1.00 97.75 84 ASN A N 1
ATOM 660 C CA . ASN A 1 84 ? 4.859 6.028 2.658 1.00 97.75 84 ASN A CA 1
ATOM 661 C C . ASN A 1 84 ? 4.082 4.870 2.015 1.00 97.75 84 ASN A C 1
ATOM 663 O O . ASN A 1 84 ? 4.540 3.733 1.954 1.00 97.75 84 ASN A O 1
ATOM 667 N N . LEU A 1 85 ? 2.840 5.179 1.630 1.00 98.00 85 LEU A N 1
ATOM 668 C CA . LEU A 1 85 ? 1.832 4.202 1.231 1.00 98.00 85 LEU A CA 1
ATOM 669 C C . LEU A 1 85 ? 1.182 4.558 -0.103 1.00 98.00 85 LEU A C 1
ATOM 671 O O . LEU A 1 85 ? 1.139 5.724 -0.504 1.00 98.00 85 LEU A O 1
ATOM 675 N N . THR A 1 86 ? 0.632 3.549 -0.769 1.00 98.38 86 THR A N 1
ATOM 676 C CA . THR A 1 86 ? -0.115 3.706 -2.020 1.00 98.38 86 THR A CA 1
ATOM 677 C C . THR A 1 86 ? -1.333 2.793 -2.031 1.00 98.38 86 THR A C 1
ATOM 679 O O . THR A 1 86 ? -1.372 1.775 -1.338 1.00 98.38 86 THR A O 1
ATOM 682 N N . ARG A 1 87 ? -2.347 3.175 -2.813 1.00 98.19 87 ARG A N 1
ATOM 683 C CA . ARG A 1 87 ? -3.519 2.325 -3.054 1.00 98.19 87 ARG A CA 1
ATOM 684 C C . ARG A 1 87 ? -3.112 1.121 -3.899 1.00 98.19 87 ARG A C 1
ATOM 686 O O . ARG A 1 87 ? -2.331 1.285 -4.838 1.00 98.19 87 ARG A O 1
ATOM 693 N N . VAL A 1 88 ? -3.685 -0.037 -3.610 1.00 98.44 88 VAL A N 1
ATOM 694 C CA . VAL A 1 88 ? -3.482 -1.276 -4.372 1.00 98.44 88 VAL A CA 1
ATOM 695 C C . VAL A 1 88 ? -4.812 -2.006 -4.523 1.00 98.44 88 VAL A C 1
ATOM 697 O O . VAL A 1 88 ? -5.753 -1.721 -3.784 1.00 98.44 88 VAL A O 1
ATOM 700 N N . ASP A 1 89 ? -4.896 -2.922 -5.482 1.00 97.75 89 ASP A N 1
ATOM 701 C CA . ASP A 1 89 ? -5.987 -3.895 -5.529 1.00 97.75 89 ASP A CA 1
ATOM 702 C C . ASP A 1 89 ? -5.668 -5.046 -4.564 1.00 97.75 89 ASP A C 1
ATOM 704 O O . ASP A 1 89 ? -4.542 -5.552 -4.549 1.00 97.75 89 ASP A O 1
ATOM 708 N N . SER A 1 90 ? -6.640 -5.455 -3.748 1.00 96.19 90 SER A N 1
ATOM 709 C CA . SER A 1 90 ? -6.478 -6.578 -2.823 1.00 96.19 90 SER A CA 1
ATOM 710 C C . SER A 1 90 ? -6.260 -7.907 -3.547 1.00 96.19 90 SER A C 1
ATOM 712 O O . SER A 1 90 ? -5.561 -8.766 -3.019 1.00 96.19 90 SER A O 1
ATOM 714 N N . LEU A 1 91 ? -6.789 -8.073 -4.765 1.00 96.56 91 LEU A N 1
ATOM 715 C CA . LEU A 1 91 ? -6.601 -9.292 -5.558 1.00 96.56 91 LEU A CA 1
ATOM 716 C C . LEU A 1 91 ? -5.123 -9.537 -5.896 1.00 96.56 91 LEU A C 1
ATOM 718 O O . LEU A 1 91 ? -4.687 -10.686 -5.979 1.00 96.56 91 LEU A O 1
ATOM 722 N N . TRP A 1 92 ? -4.322 -8.471 -6.016 1.00 98.00 92 TRP A N 1
ATOM 723 C CA . TRP A 1 92 ? -2.888 -8.592 -6.286 1.00 98.00 92 TRP A CA 1
ATOM 724 C C . TRP A 1 92 ? -2.118 -9.235 -5.128 1.00 98.00 92 TRP A C 1
ATOM 726 O O . TRP A 1 92 ? -1.037 -9.765 -5.359 1.00 98.00 92 TRP A O 1
ATOM 736 N N . LEU A 1 93 ? -2.636 -9.207 -3.894 1.00 97.38 93 LEU A N 1
ATOM 737 C CA . LEU A 1 93 ? -1.983 -9.846 -2.745 1.00 97.38 93 LEU A CA 1
ATOM 738 C C . LEU A 1 93 ? -1.989 -11.369 -2.893 1.00 97.38 93 LEU A C 1
ATOM 740 O O . LEU A 1 93 ? -0.945 -12.004 -2.760 1.00 97.38 93 LEU A O 1
ATOM 744 N N . THR A 1 94 ? -3.142 -11.944 -3.238 1.00 95.88 94 THR A N 1
ATOM 745 C CA . THR A 1 94 ? -3.270 -13.381 -3.507 1.00 95.88 94 THR A CA 1
ATOM 746 C C . THR A 1 94 ? -2.526 -13.782 -4.779 1.00 95.88 94 THR A C 1
ATOM 748 O O . THR A 1 94 ? -1.923 -14.847 -4.814 1.00 95.88 94 THR A O 1
ATOM 751 N N . GLU A 1 95 ? -2.519 -12.926 -5.804 1.00 96.94 95 GLU A N 1
ATOM 752 C CA . GLU A 1 95 ? -1.805 -13.184 -7.060 1.00 96.94 95 GLU A CA 1
ATOM 753 C C . GLU A 1 95 ? -0.275 -13.182 -6.889 1.00 96.94 95 GLU A C 1
ATOM 755 O O . GLU A 1 95 ? 0.409 -14.063 -7.405 1.00 96.94 95 GLU A O 1
ATOM 760 N N . LEU A 1 96 ? 0.274 -12.190 -6.179 1.00 97.56 96 LEU A N 1
ATOM 761 C CA . LEU A 1 96 ? 1.720 -11.939 -6.116 1.00 97.56 96 LEU A CA 1
ATOM 762 C C . LEU A 1 96 ? 2.393 -12.540 -4.875 1.00 97.56 96 LEU A C 1
ATOM 764 O O .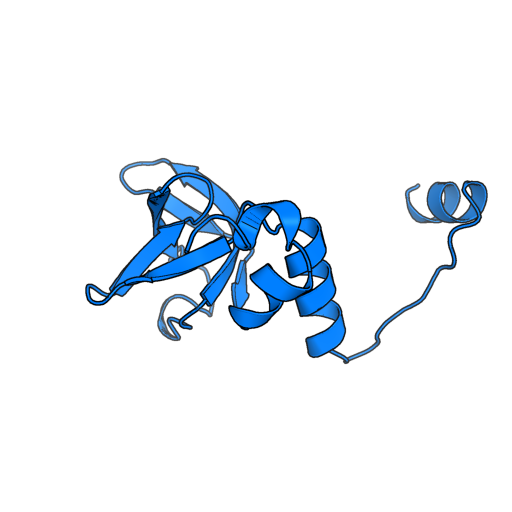 LEU A 1 96 ? 3.609 -12.720 -4.875 1.00 97.56 96 LEU A O 1
ATOM 768 N N . ALA A 1 97 ? 1.628 -12.862 -3.831 1.00 96.75 97 ALA A N 1
ATOM 769 C CA . ALA A 1 97 ? 2.115 -13.538 -2.630 1.00 96.75 97 ALA A CA 1
ATOM 770 C C . ALA A 1 97 ? 1.181 -14.691 -2.190 1.00 96.75 97 ALA A C 1
ATOM 772 O O . ALA A 1 97 ? 0.740 -14.727 -1.034 1.00 96.75 97 ALA A O 1
ATOM 773 N N . PRO A 1 98 ? 0.891 -15.669 -3.073 1.00 95.62 98 PRO A N 1
ATOM 774 C CA . PRO A 1 98 ? -0.082 -16.726 -2.796 1.0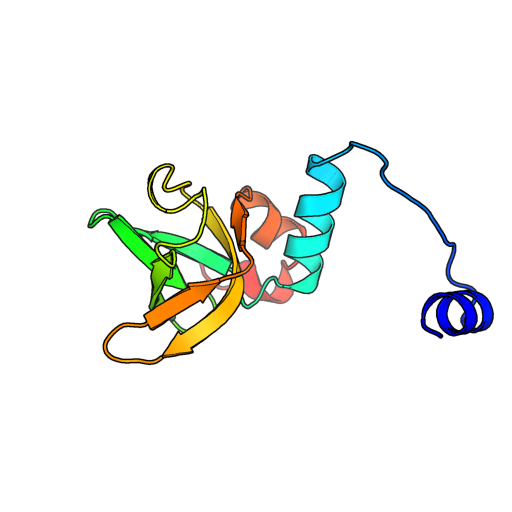0 95.62 98 PRO A CA 1
ATOM 775 C C . PRO A 1 98 ? 0.292 -17.564 -1.570 1.00 95.62 98 PRO A C 1
ATOM 777 O O . PRO A 1 98 ? -0.566 -17.852 -0.748 1.00 95.62 98 PRO A O 1
ATOM 780 N N . GLN A 1 99 ? 1.575 -17.870 -1.368 1.00 93.62 99 GLN A N 1
ATOM 781 C CA . GLN A 1 99 ? 2.065 -18.584 -0.181 1.00 93.62 99 GLN A CA 1
ATOM 782 C C . GLN A 1 99 ? 1.688 -17.929 1.160 1.00 93.62 99 GLN A C 1
ATOM 784 O O . GLN A 1 99 ? 1.606 -18.629 2.165 1.00 93.62 99 GLN A O 1
ATOM 789 N N . PHE A 1 100 ? 1.457 -16.612 1.194 1.00 94.62 100 PHE A N 1
ATOM 790 C CA . PHE A 1 100 ? 1.005 -15.920 2.403 1.00 94.62 100 PHE A CA 1
ATOM 791 C C . PHE A 1 100 ? -0.525 -15.799 2.475 1.00 94.62 100 PHE A C 1
ATOM 793 O O . PHE A 1 100 ? -1.105 -15.932 3.551 1.00 94.62 100 PHE A O 1
ATOM 800 N N . TYR A 1 101 ? -1.182 -15.548 1.338 1.00 93.50 101 TYR A N 1
ATOM 801 C CA . TYR A 1 101 ? -2.601 -15.172 1.286 1.00 93.50 101 TYR A CA 1
ATOM 802 C C . TYR A 1 101 ? -3.570 -16.304 0.902 1.00 93.50 101 TYR A C 1
ATOM 804 O O . TYR A 1 101 ? -4.766 -16.158 1.126 1.00 93.50 101 TYR A O 1
ATOM 812 N N . ALA A 1 102 ? -3.106 -17.429 0.352 1.00 83.88 102 ALA A N 1
ATOM 813 C CA . ALA A 1 102 ? -3.975 -18.530 -0.085 1.00 83.88 102 ALA A CA 1
ATOM 814 C C . ALA A 1 102 ? -4.563 -19.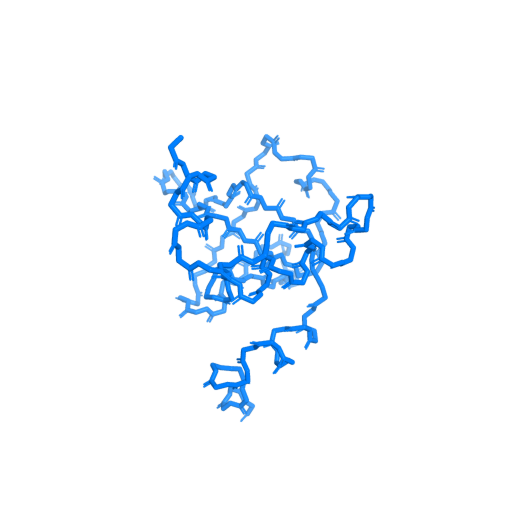354 1.077 1.00 83.88 102 ALA A C 1
ATOM 816 O O . ALA A 1 102 ? -5.607 -19.977 0.912 1.00 83.88 102 ALA A O 1
ATOM 817 N N . THR A 1 103 ? -3.917 -19.346 2.246 1.00 64.56 103 THR A N 1
ATOM 818 C CA . THR A 1 103 ? -4.302 -20.168 3.411 1.00 64.56 103 THR A CA 1
ATOM 819 C C . THR A 1 103 ? -5.171 -19.414 4.428 1.00 64.56 103 THR A C 1
ATOM 821 O O . THR A 1 103 ? -5.521 -19.974 5.459 1.00 64.56 103 THR A O 1
ATOM 824 N N . GLN A 1 104 ? -5.502 -18.141 4.183 1.00 57.12 104 GLN A N 1
ATOM 825 C CA . GLN A 1 104 ? -6.309 -17.315 5.100 1.00 57.12 104 GLN A CA 1
ATOM 826 C C . GLN A 1 104 ? -7.804 -17.243 4.728 1.00 57.12 104 GLN A C 1
ATOM 828 O O . GLN A 1 104 ? -8.483 -16.302 5.136 1.00 57.12 104 GLN A O 1
ATOM 833 N N . ASN A 1 105 ? -8.306 -18.225 3.971 1.00 43.00 105 ASN A N 1
ATOM 834 C CA . ASN A 1 105 ? -9.739 -18.413 3.711 1.00 43.00 105 ASN A CA 1
ATOM 835 C C . ASN A 1 105 ? -10.341 -19.459 4.649 1.00 43.00 105 ASN A C 1
ATOM 837 O O . ASN A 1 105 ? -9.727 -20.543 4.772 1.00 43.00 105 ASN A O 1
#

Foldseek 3Di:
DVVVVCVVVVHDDDDPPPPPQVVVLVLCLVQVQQKWFQDPVRWIQRPNPRDTEAADPPDPCNVVSAGMKGADDWDDDVGTHTDPMDHDDPVSSCVNPVVRVVPPD

pLDDT: mean 95.09, std 7.42, range [43.0, 98.62]

InterPro domains:
  IPR011709 DEAD-box helicase, OB fold [PF07717] (24-99)

Sequence (105 aa):
QIQGHVQQMGLKLASCGDDMLQFRRCLVASFFLNAAMKQADGTYRAYASGQVVQIHPSSVLFRKKPDCIIFNELIQTNNKYVRNLTRVDSLWLTELAPQFYATQN

Secondary structure (DSSP, 8-state):
-HHHHHHHTT------TT-HHHHHHHHHHHHGGGEEEE-TTS-EEETTT--EEEE-TTSTTTTT--SEEEEEEEEESSSEEEEEEEE--THHHHHH-HHHHTT--

Radius of gyration: 15.47 Å; chains: 1; bounding box: 44×34×38 Å